Protein AF-A0AAX0LRC2-F1 (afdb_monomer_lite)

Sequence (113 aa):
MFRVFSLFMGLSLPVAALSVQMTAADNAASNKIRFMQEQSGTNHSRMAAYVQADQVFSQWCGRSATITDLKRISKQDGFISLYSVLSEGKAQGMTQTKNLLMKDNPKFCKGDK

Radius of gyration: 23.1 Å; chains: 1; bounding box: 88×24×38 Å

Foldseek 3Di:
DDDDDDPPPDPPDPPPPDDDDQDPVNVQVVVLLVLLCVVQPPPVLSSVLLVLLQVLQCVVLVHGDGSQLSVVLCVDQLSVVSSVCVSVVNDDDSVRSNCSRPPVNPCNNPGDD

Structure (mmCIF, N/CA/C/O backbone):
data_AF-A0AAX0LRC2-F1
#
_entry.id   AF-A0AAX0LRC2-F1
#
loop_
_atom_site.group_PDB
_atom_site.id
_atom_site.type_symbol
_atom_site.label_atom_id
_atom_site.label_alt_id
_atom_site.label_comp_id
_atom_site.label_asym_id
_atom_site.label_entity_id
_atom_site.label_seq_id
_atom_site.pdbx_PDB_ins_code
_atom_site.Cartn_x
_atom_site.Cartn_y
_atom_site.Cartn_z
_atom_site.occupancy
_atom_site.B_iso_or_equiv
_atom_site.auth_seq_id
_atom_site.auth_comp_id
_atom_site.auth_asym_id
_atom_site.auth_atom_id
_atom_site.pdbx_PDB_model_num
ATOM 1 N N . MET A 1 1 ? 69.278 9.383 7.997 1.00 43.34 1 MET A N 1
ATOM 2 C CA . MET A 1 1 ? 68.877 10.578 8.783 1.00 43.34 1 MET A CA 1
ATOM 3 C C . MET A 1 1 ? 68.176 11.509 7.799 1.00 43.34 1 MET A C 1
ATOM 5 O O . MET A 1 1 ? 68.749 11.706 6.746 1.00 43.34 1 MET A O 1
ATOM 9 N N . PHE A 1 2 ? 66.942 11.990 7.938 1.00 37.34 2 PHE A N 1
ATOM 10 C CA . PHE A 1 2 ? 66.128 12.374 9.092 1.00 37.34 2 PHE A CA 1
ATOM 11 C C . PHE A 1 2 ? 64.686 11.850 8.940 1.00 37.34 2 PHE A C 1
ATOM 13 O O . PHE A 1 2 ? 64.141 11.824 7.841 1.00 37.34 2 PHE A O 1
ATOM 20 N N . ARG A 1 3 ? 64.080 11.433 10.057 1.00 44.91 3 ARG A N 1
ATOM 21 C CA . ARG A 1 3 ? 62.659 11.076 10.170 1.00 44.91 3 ARG A CA 1
ATOM 22 C C . ARG A 1 3 ? 61.852 12.347 10.441 1.00 44.91 3 ARG A C 1
ATOM 24 O O . ARG A 1 3 ? 62.184 13.063 11.378 1.00 44.91 3 ARG A O 1
ATOM 31 N N . VAL A 1 4 ? 60.771 12.571 9.698 1.00 52.44 4 VAL A N 1
ATOM 32 C CA . VAL A 1 4 ? 59.722 13.532 10.070 1.00 52.44 4 VAL A CA 1
ATOM 33 C C . VAL A 1 4 ? 58.477 12.719 10.409 1.00 52.44 4 VAL A C 1
ATOM 35 O O . VAL A 1 4 ? 57.777 12.230 9.529 1.00 52.44 4 VAL A O 1
ATOM 38 N N . PHE A 1 5 ? 58.257 12.503 11.704 1.00 53.19 5 PHE A N 1
ATOM 39 C CA . PHE A 1 5 ? 57.001 11.981 12.234 1.00 53.19 5 PHE A CA 1
ATOM 40 C C . PHE A 1 5 ? 56.069 13.177 12.453 1.00 53.19 5 PHE A C 1
ATOM 42 O O . PHE A 1 5 ? 56.211 13.904 13.434 1.00 53.19 5 PHE A O 1
ATOM 49 N N . SER A 1 6 ? 55.135 13.408 11.529 1.00 54.66 6 SER A N 1
ATOM 50 C CA . SER A 1 6 ? 54.040 14.356 11.744 1.00 54.66 6 SER A CA 1
ATOM 51 C C . SER A 1 6 ? 53.013 13.726 12.679 1.00 54.66 6 SER A C 1
ATOM 53 O O . SER A 1 6 ? 52.259 12.831 12.301 1.00 54.66 6 SER A O 1
ATOM 55 N N . LEU A 1 7 ? 53.014 14.196 13.922 1.00 52.44 7 LEU A N 1
ATOM 56 C CA . LEU A 1 7 ? 52.063 13.843 14.967 1.00 52.44 7 LEU A CA 1
ATOM 57 C C . LEU A 1 7 ? 50.740 14.587 14.698 1.00 52.44 7 LEU A C 1
ATOM 59 O O . LEU A 1 7 ? 50.491 15.656 15.247 1.00 52.44 7 LEU A O 1
ATOM 63 N N . PHE A 1 8 ? 49.896 14.052 13.813 1.00 58.47 8 PHE A N 1
ATOM 64 C CA . PHE A 1 8 ? 48.501 14.492 13.702 1.00 58.47 8 PHE A CA 1
ATOM 65 C C . PHE A 1 8 ? 47.699 13.831 14.825 1.00 58.47 8 PHE A C 1
ATOM 67 O O . PHE A 1 8 ? 47.120 12.758 14.668 1.00 58.47 8 PHE A O 1
ATOM 74 N N . MET A 1 9 ? 47.714 14.467 15.994 1.00 60.38 9 MET A N 1
ATOM 75 C CA . MET A 1 9 ? 46.840 14.125 17.109 1.00 60.38 9 MET A CA 1
ATOM 76 C C . MET A 1 9 ? 45.414 14.537 16.718 1.00 60.38 9 MET A C 1
ATOM 78 O O . MET A 1 9 ? 45.046 15.708 16.780 1.00 60.38 9 MET A O 1
ATOM 82 N N . GLY A 1 10 ? 44.649 13.575 16.200 1.00 59.31 10 GLY A N 1
ATOM 83 C CA . GLY A 1 10 ? 43.270 13.778 15.775 1.00 59.31 10 GLY A CA 1
ATOM 84 C C . GLY A 1 10 ? 42.391 14.199 16.950 1.00 59.31 10 GLY A C 1
ATOM 85 O O . GLY A 1 10 ? 42.260 13.465 17.927 1.00 59.31 10 GLY A O 1
ATOM 86 N N . LEU A 1 11 ? 41.765 15.371 16.839 1.00 57.09 11 LEU A N 1
ATOM 87 C CA . LEU A 1 11 ? 40.630 15.754 17.673 1.00 57.09 11 LEU A CA 1
ATOM 88 C C . LEU A 1 11 ? 39.454 14.824 17.346 1.00 57.09 11 LEU A C 1
ATOM 90 O O . LEU A 1 11 ? 38.663 15.093 16.444 1.00 57.09 11 LEU A O 1
ATOM 94 N N . SER A 1 12 ? 39.325 13.716 18.073 1.00 63.34 12 SER A N 1
ATOM 95 C CA . SER A 1 12 ? 38.080 12.952 18.107 1.00 63.34 12 SER A CA 1
ATOM 96 C C . SER A 1 12 ? 37.074 13.722 18.961 1.00 63.34 12 SER A C 1
ATOM 98 O O . SER A 1 12 ? 37.040 13.574 20.184 1.00 63.34 12 SER A O 1
ATOM 100 N N . LEU A 1 13 ? 36.278 14.584 18.325 1.00 66.25 13 LEU A N 1
ATOM 101 C CA . LEU A 1 13 ? 35.080 15.137 18.952 1.00 66.25 13 LEU A CA 1
ATOM 102 C C . LEU A 1 13 ? 34.156 13.968 19.337 1.00 66.25 13 LEU A C 1
ATOM 104 O O . LEU A 1 13 ? 33.901 13.106 18.491 1.00 66.25 13 LEU A O 1
ATOM 108 N N . PRO A 1 14 ? 33.651 13.906 20.581 1.00 64.31 14 PRO A N 1
ATOM 109 C CA . PRO A 1 14 ? 32.659 12.911 20.943 1.00 64.31 14 PRO A CA 1
ATOM 110 C C . PRO A 1 14 ? 31.402 13.186 20.119 1.00 64.31 14 PRO A C 1
ATOM 112 O O . PRO A 1 14 ? 30.728 14.199 20.300 1.00 64.31 14 PRO A O 1
ATOM 115 N N . VAL A 1 15 ? 31.091 12.285 19.188 1.00 67.19 15 VAL A N 1
ATOM 116 C CA . VAL A 1 15 ? 29.781 12.247 18.540 1.00 67.19 15 VAL A CA 1
ATOM 117 C C . VAL A 1 15 ? 28.803 11.829 19.630 1.00 67.19 15 VAL A C 1
ATOM 119 O O . VAL A 1 15 ? 28.663 10.645 19.932 1.00 67.19 15 VAL A O 1
ATOM 122 N N . ALA A 1 16 ? 28.195 12.807 20.299 1.00 65.75 16 A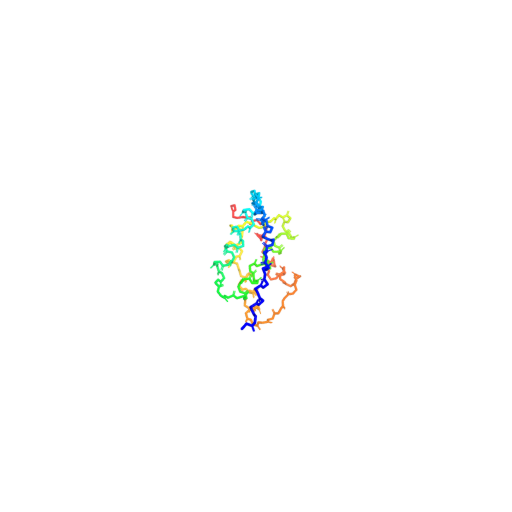LA A N 1
ATOM 123 C CA . ALA A 1 16 ? 27.128 12.547 21.247 1.00 65.75 16 ALA A CA 1
ATOM 124 C C . ALA A 1 16 ? 25.983 11.883 20.473 1.00 65.75 16 ALA A C 1
ATOM 126 O O . ALA A 1 16 ? 25.293 12.525 19.682 1.00 65.75 16 ALA A O 1
ATOM 127 N N . ALA A 1 17 ? 25.827 10.573 20.656 1.00 63.44 17 ALA A N 1
ATOM 128 C CA . ALA A 1 17 ? 24.711 9.827 20.107 1.00 63.44 17 ALA A CA 1
ATOM 129 C C . ALA A 1 17 ? 23.437 10.304 20.813 1.00 63.44 17 ALA A C 1
ATOM 131 O O . ALA A 1 17 ? 23.151 9.915 21.944 1.00 63.44 17 ALA A O 1
ATOM 132 N N . LEU A 1 18 ? 22.692 11.193 20.160 1.00 69.69 18 LEU A N 1
ATOM 133 C CA . LEU A 1 18 ? 21.363 11.584 20.606 1.00 69.69 18 LEU A CA 1
ATOM 134 C C . LEU A 1 18 ? 20.433 10.388 20.390 1.00 69.69 18 LEU A C 1
ATOM 136 O O . LEU A 1 18 ? 20.198 9.971 19.255 1.00 69.69 18 LEU A O 1
ATOM 140 N N . SER A 1 19 ? 19.914 9.816 21.475 1.00 70.25 19 SER A N 1
ATOM 141 C CA . SER A 1 19 ? 18.834 8.842 21.376 1.00 70.25 19 SER A CA 1
ATOM 142 C C . SER A 1 19 ? 17.550 9.583 21.003 1.00 70.25 19 SER A C 1
ATOM 144 O O . SER A 1 19 ? 17.031 10.402 21.759 1.00 70.25 19 SER A O 1
ATOM 146 N N . VAL A 1 20 ? 17.038 9.323 19.802 1.00 69.81 20 VAL A N 1
ATOM 147 C CA . VAL A 1 20 ? 15.725 9.829 19.397 1.00 69.81 20 VAL A CA 1
ATOM 148 C C . VAL A 1 20 ? 14.676 8.994 20.123 1.00 69.81 20 VAL A C 1
ATOM 150 O O . VAL A 1 20 ? 14.541 7.797 19.871 1.00 69.81 20 VAL A O 1
ATOM 153 N N . GLN A 1 21 ? 13.946 9.607 21.054 1.00 77.62 21 GLN A N 1
ATOM 154 C CA . GLN A 1 21 ? 12.788 8.963 21.668 1.00 77.62 21 GLN A CA 1
ATOM 155 C C . GLN A 1 21 ? 11.643 8.953 20.655 1.00 77.62 21 GLN A C 1
ATOM 157 O O . GLN A 1 21 ? 11.162 10.005 20.243 1.00 77.62 21 GLN A O 1
ATOM 162 N N . MET A 1 22 ? 11.217 7.759 20.245 1.00 79.50 22 MET A N 1
ATOM 163 C CA . MET A 1 22 ? 10.064 7.593 19.363 1.00 79.50 22 MET A CA 1
ATOM 164 C C . MET A 1 22 ? 8.775 7.777 20.156 1.00 79.50 22 MET A C 1
ATOM 166 O O . MET A 1 22 ? 8.560 7.113 21.175 1.00 79.50 22 MET A O 1
ATOM 170 N N . THR A 1 23 ? 7.889 8.643 19.672 1.00 88.69 23 THR A N 1
ATOM 171 C CA . THR A 1 23 ? 6.548 8.766 20.242 1.00 88.69 23 THR A CA 1
ATOM 172 C C . THR A 1 23 ? 5.705 7.529 19.904 1.00 88.69 23 THR A C 1
ATOM 174 O O . THR A 1 23 ? 6.024 6.738 19.012 1.00 88.69 23 THR A O 1
ATOM 177 N N . ALA A 1 24 ? 4.572 7.354 20.589 1.00 83.31 24 ALA A N 1
ATOM 178 C CA . ALA A 1 24 ? 3.620 6.295 20.247 1.00 83.31 24 ALA A CA 1
ATOM 179 C C . ALA A 1 24 ? 3.128 6.400 18.786 1.00 83.31 24 ALA A C 1
ATOM 181 O O . ALA A 1 24 ? 2.914 5.378 18.131 1.00 83.31 24 ALA A O 1
ATOM 182 N N . ALA A 1 25 ? 2.994 7.624 18.264 1.00 85.56 25 ALA A N 1
ATOM 183 C CA . ALA A 1 25 ? 2.621 7.870 16.874 1.00 85.56 25 ALA A CA 1
ATOM 184 C C . ALA A 1 25 ? 3.726 7.427 15.901 1.00 85.56 25 ALA A C 1
ATOM 186 O O . ALA A 1 25 ? 3.426 6.763 14.906 1.00 85.56 25 ALA A O 1
ATOM 187 N N . ASP A 1 26 ? 4.993 7.704 16.224 1.00 87.50 26 ASP A N 1
ATOM 188 C CA . ASP A 1 26 ? 6.142 7.285 15.410 1.00 87.50 26 ASP A CA 1
ATOM 189 C C . ASP A 1 26 ? 6.267 5.761 15.364 1.00 87.50 26 ASP A C 1
ATOM 191 O O . ASP A 1 26 ? 6.508 5.180 14.303 1.00 87.50 26 ASP A O 1
ATOM 195 N N . ASN A 1 27 ? 6.032 5.091 16.495 1.00 91.38 27 ASN A N 1
ATOM 196 C CA . ASN A 1 27 ? 5.998 3.630 16.556 1.00 91.38 27 ASN A CA 1
ATOM 197 C C . ASN A 1 27 ? 4.866 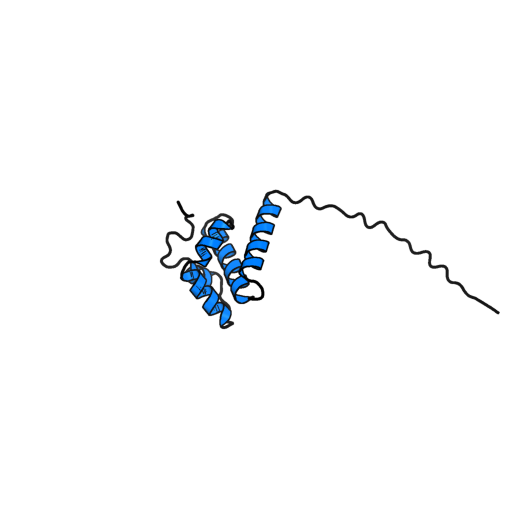3.050 15.699 1.00 91.38 27 ASN A C 1
ATOM 199 O O . ASN A 1 27 ? 5.080 2.087 14.959 1.00 91.38 27 ASN A O 1
ATOM 203 N N . ALA A 1 28 ? 3.666 3.635 15.748 1.00 90.31 28 ALA A N 1
ATOM 204 C CA . ALA A 1 28 ? 2.544 3.189 14.923 1.00 90.31 28 ALA A CA 1
ATOM 205 C C . ALA A 1 28 ? 2.825 3.369 13.420 1.00 90.31 28 ALA A C 1
ATOM 207 O O . ALA A 1 28 ? 2.581 2.450 12.633 1.00 90.31 28 ALA A O 1
ATOM 208 N N . ALA A 1 29 ? 3.385 4.516 13.025 1.00 92.19 29 ALA A N 1
ATOM 209 C CA . ALA A 1 29 ? 3.790 4.780 11.646 1.00 92.19 29 ALA A CA 1
ATOM 210 C C . ALA A 1 29 ? 4.886 3.810 11.179 1.00 92.19 29 ALA A C 1
ATOM 212 O O . ALA A 1 29 ? 4.779 3.230 10.098 1.00 92.19 29 ALA A O 1
ATOM 213 N N . SER A 1 30 ? 5.890 3.561 12.020 1.00 93.88 30 SER A N 1
ATOM 214 C CA . SER A 1 30 ? 7.001 2.652 11.713 1.00 93.88 30 SER A CA 1
ATOM 215 C C . SER A 1 30 ? 6.530 1.209 11.550 1.00 93.88 30 SER A C 1
ATOM 217 O O . SER A 1 30 ? 6.894 0.542 10.582 1.00 93.88 30 SER A O 1
ATOM 219 N N . ASN A 1 31 ? 5.642 0.739 12.430 1.00 96.31 31 ASN A N 1
ATOM 220 C CA . ASN A 1 31 ? 5.020 -0.581 12.306 1.00 96.31 31 ASN A CA 1
ATOM 221 C C . ASN A 1 31 ? 4.191 -0.707 11.023 1.00 96.31 31 ASN A C 1
ATOM 223 O O . ASN A 1 31 ? 4.202 -1.758 10.381 1.00 96.31 31 ASN A O 1
ATOM 227 N N . LYS A 1 32 ? 3.491 0.361 10.629 1.00 96.38 32 LYS A N 1
ATOM 228 C CA . LYS A 1 32 ? 2.732 0.406 9.378 1.00 96.38 32 LYS A CA 1
ATOM 229 C C . LYS A 1 32 ? 3.653 0.311 8.157 1.00 96.38 32 LYS A C 1
ATOM 231 O O . LYS A 1 32 ? 3.379 -0.491 7.269 1.00 96.38 32 LYS A O 1
ATOM 236 N N . ILE A 1 33 ? 4.760 1.056 8.142 1.00 96.69 33 ILE A N 1
ATOM 237 C CA . ILE A 1 33 ? 5.777 0.982 7.079 1.00 96.69 33 ILE A CA 1
ATOM 238 C C . ILE A 1 33 ? 6.380 -0.423 7.011 1.00 96.69 33 ILE A C 1
ATOM 240 O O . ILE A 1 33 ? 6.446 -1.004 5.928 1.00 96.69 33 ILE A O 1
ATOM 244 N N . ARG A 1 34 ? 6.754 -1.006 8.157 1.00 97.94 34 ARG A N 1
ATOM 245 C CA . ARG A 1 34 ? 7.301 -2.367 8.210 1.00 97.94 34 ARG A CA 1
ATOM 246 C C . ARG A 1 34 ? 6.310 -3.390 7.661 1.00 97.94 34 ARG A C 1
ATOM 248 O O . ARG A 1 34 ? 6.686 -4.220 6.844 1.00 97.94 34 ARG A O 1
ATOM 255 N N . PHE A 1 35 ? 5.034 -3.277 8.026 1.00 98.25 35 PHE A N 1
ATOM 256 C CA . PHE A 1 35 ? 3.977 -4.106 7.451 1.00 98.25 35 PHE A CA 1
ATOM 257 C C . PHE A 1 35 ? 3.909 -3.971 5.920 1.00 98.25 35 PHE A C 1
ATOM 259 O O . PHE A 1 35 ? 3.878 -4.984 5.224 1.00 98.25 35 PHE A O 1
ATOM 266 N N . MET A 1 36 ? 3.921 -2.748 5.376 1.00 98.38 36 MET A N 1
ATOM 267 C CA . MET A 1 36 ? 3.911 -2.542 3.920 1.00 98.38 36 MET A CA 1
ATOM 268 C C . MET A 1 36 ? 5.134 -3.182 3.248 1.00 98.38 36 MET A C 1
ATOM 270 O O . MET A 1 36 ? 4.992 -3.799 2.193 1.00 98.38 36 MET A O 1
ATOM 274 N N . GLN A 1 37 ? 6.317 -3.072 3.863 1.00 98.12 37 GLN A N 1
ATOM 275 C CA . GLN A 1 37 ? 7.553 -3.698 3.384 1.00 98.12 37 GLN A CA 1
ATOM 276 C C . GLN A 1 37 ? 7.447 -5.226 3.393 1.00 98.12 37 GLN A C 1
ATOM 278 O O . GLN A 1 37 ? 7.691 -5.855 2.367 1.00 98.12 37 GLN A O 1
ATOM 283 N N . GLU A 1 38 ? 7.009 -5.820 4.503 1.00 98.19 38 GLU A N 1
ATOM 284 C CA . GLU A 1 38 ? 6.835 -7.271 4.652 1.00 98.19 38 GLU A CA 1
ATOM 285 C C . GLU A 1 38 ? 5.834 -7.843 3.639 1.00 98.19 38 GLU A C 1
ATOM 287 O O . GLU A 1 38 ? 6.098 -8.872 3.024 1.00 98.19 38 GLU A O 1
ATOM 292 N N . GLN A 1 39 ? 4.699 -7.168 3.417 1.00 97.88 39 GLN A N 1
ATOM 293 C CA . GLN A 1 39 ? 3.701 -7.616 2.435 1.00 97.88 39 GLN A CA 1
ATOM 294 C C . GLN A 1 39 ? 4.156 -7.447 0.982 1.00 97.88 39 GLN A C 1
ATOM 296 O O . GLN A 1 39 ? 3.619 -8.105 0.086 1.00 97.88 39 GLN A O 1
ATOM 301 N N . SER A 1 40 ? 5.103 -6.543 0.739 1.00 97.62 40 SER A N 1
ATOM 302 C CA . SER A 1 40 ? 5.597 -6.240 -0.604 1.00 97.62 40 SER A CA 1
ATOM 303 C C . SER A 1 40 ? 6.829 -7.057 -0.977 1.00 97.62 40 SER A C 1
ATOM 305 O O . SER A 1 40 ? 7.016 -7.361 -2.155 1.00 97.62 40 SER A O 1
ATOM 307 N N . GLY A 1 41 ? 7.665 -7.427 -0.005 1.00 97.25 41 GLY A N 1
ATOM 308 C CA . GLY A 1 41 ? 8.965 -8.037 -0.267 1.00 97.25 41 GLY A CA 1
ATOM 309 C C . GLY A 1 41 ? 9.790 -7.159 -1.214 1.00 97.25 41 GLY A C 1
ATOM 310 O O . GLY A 1 41 ? 9.960 -5.965 -0.981 1.00 97.25 41 GLY A O 1
ATOM 311 N N . THR A 1 42 ? 10.254 -7.741 -2.319 1.00 97.12 42 THR A N 1
ATOM 312 C CA . THR A 1 42 ? 10.990 -7.036 -3.386 1.00 97.12 42 THR A CA 1
ATOM 313 C C . THR A 1 42 ? 10.086 -6.457 -4.481 1.00 97.12 42 THR A C 1
ATOM 315 O O . THR A 1 42 ? 10.572 -5.861 -5.441 1.00 97.12 42 THR A O 1
ATOM 318 N N . ASN A 1 43 ? 8.762 -6.610 -4.373 1.00 97.94 43 ASN A N 1
ATOM 319 C CA . ASN A 1 43 ? 7.825 -6.100 -5.366 1.00 97.94 43 ASN A CA 1
ATOM 320 C C . ASN A 1 43 ? 7.525 -4.613 -5.120 1.00 97.94 43 ASN A C 1
ATOM 322 O O . ASN A 1 43 ? 6.652 -4.242 -4.329 1.00 97.94 43 ASN A O 1
ATOM 326 N N . HIS A 1 44 ? 8.240 -3.751 -5.841 1.00 96.56 44 HIS A N 1
ATOM 327 C CA . HIS A 1 44 ? 8.099 -2.301 -5.722 1.00 96.56 44 HIS A CA 1
ATOM 328 C C . HIS A 1 44 ? 6.727 -1.778 -6.174 1.00 96.56 44 HIS A C 1
ATOM 330 O O . HIS A 1 44 ? 6.229 -0.820 -5.585 1.00 96.56 44 HIS A O 1
ATOM 336 N N . SER A 1 45 ? 6.072 -2.420 -7.146 1.00 97.94 45 SER A N 1
ATOM 337 C CA . SER A 1 45 ? 4.716 -2.041 -7.573 1.00 97.94 45 SER A CA 1
ATOM 338 C C . SER A 1 45 ? 3.679 -2.333 -6.488 1.00 97.94 45 SER A C 1
ATOM 340 O O . SER A 1 45 ? 2.755 -1.546 -6.282 1.00 97.94 45 SER A O 1
ATOM 342 N N . ARG A 1 46 ? 3.857 -3.420 -5.727 1.00 98.06 46 ARG A N 1
ATOM 343 C CA . ARG A 1 46 ? 3.027 -3.733 -4.555 1.00 98.06 46 ARG A CA 1
ATOM 344 C C . ARG A 1 46 ? 3.263 -2.743 -3.417 1.00 98.06 46 ARG A C 1
ATOM 346 O O . ARG A 1 46 ? 2.291 -2.263 -2.836 1.00 98.06 46 ARG A O 1
ATOM 353 N N . MET A 1 47 ? 4.519 -2.381 -3.157 1.00 98.31 47 MET A N 1
ATOM 354 C CA . MET A 1 47 ? 4.849 -1.323 -2.195 1.00 98.31 47 MET A CA 1
ATOM 355 C C . MET A 1 47 ? 4.185 0.000 -2.591 1.00 98.31 47 MET A C 1
ATOM 357 O O . MET A 1 47 ? 3.520 0.632 -1.772 1.00 98.31 47 MET A O 1
ATOM 361 N N . ALA A 1 48 ? 4.298 0.392 -3.860 1.00 97.69 48 ALA A N 1
ATOM 362 C CA . ALA A 1 48 ? 3.667 1.600 -4.375 1.00 97.69 48 ALA A CA 1
ATOM 363 C C . ALA A 1 48 ? 2.137 1.559 -4.227 1.00 97.69 48 ALA A C 1
ATOM 365 O O . ALA A 1 48 ? 1.550 2.555 -3.810 1.00 97.69 48 ALA A O 1
ATOM 366 N N . ALA A 1 49 ? 1.495 0.414 -4.484 1.00 98.19 49 ALA A N 1
ATOM 367 C CA . ALA A 1 49 ? 0.057 0.249 -4.272 1.00 98.19 49 ALA A CA 1
ATOM 368 C C . ALA A 1 49 ? -0.335 0.449 -2.796 1.00 98.19 49 ALA A C 1
ATOM 370 O O . ALA A 1 49 ? -1.306 1.150 -2.515 1.00 98.19 49 ALA A O 1
ATOM 371 N N . TYR A 1 50 ? 0.434 -0.097 -1.845 1.00 98.38 50 TYR A N 1
ATOM 372 C CA . TYR A 1 50 ? 0.211 0.126 -0.410 1.00 98.38 50 TYR A CA 1
ATOM 373 C C . TYR A 1 50 ? 0.387 1.587 0.003 1.00 98.38 50 TYR A C 1
ATOM 375 O O . TYR A 1 50 ? -0.464 2.121 0.714 1.00 98.38 50 TYR A O 1
ATOM 383 N N . VAL A 1 51 ? 1.456 2.239 -0.457 1.00 97.81 51 VAL A N 1
ATOM 384 C CA . VAL A 1 51 ? 1.721 3.656 -0.167 1.00 97.81 51 VAL A CA 1
ATOM 385 C C . VAL A 1 51 ? 0.600 4.534 -0.717 1.00 97.81 51 VAL A C 1
ATOM 387 O O . VAL A 1 51 ? 0.062 5.378 -0.004 1.00 97.81 51 VAL A O 1
ATOM 390 N N . GLN A 1 52 ? 0.199 4.308 -1.966 1.00 98.00 52 GLN A N 1
ATOM 391 C CA . GLN A 1 52 ? -0.878 5.066 -2.591 1.00 98.00 52 GLN A CA 1
ATOM 392 C C . GLN A 1 52 ? -2.232 4.807 -1.917 1.00 98.00 52 GLN A C 1
ATOM 394 O O . GLN A 1 52 ? -3.006 5.743 -1.720 1.00 98.00 52 GLN A O 1
ATOM 399 N N . ALA A 1 53 ? -2.509 3.571 -1.497 1.00 97.38 53 ALA A N 1
ATOM 400 C CA . ALA A 1 53 ? -3.708 3.257 -0.728 1.00 97.38 53 ALA A CA 1
ATOM 401 C C . ALA A 1 53 ? -3.732 3.965 0.634 1.00 97.38 53 ALA A C 1
ATOM 403 O O . ALA A 1 53 ? -4.767 4.514 1.007 1.00 97.38 53 ALA A O 1
ATOM 404 N N . ASP A 1 54 ? -2.605 4.013 1.348 1.00 97.38 54 ASP A N 1
ATOM 405 C CA . ASP A 1 54 ? -2.475 4.736 2.620 1.00 97.38 54 ASP A CA 1
ATOM 406 C C . ASP A 1 54 ? -2.667 6.251 2.460 1.00 97.38 54 ASP A C 1
ATOM 408 O O . ASP A 1 54 ? -3.346 6.890 3.271 1.00 97.38 54 ASP A O 1
ATOM 412 N N . GLN A 1 55 ? -2.121 6.823 1.386 1.00 96.88 55 GLN A N 1
ATOM 413 C CA . GLN A 1 55 ? -2.289 8.237 1.049 1.00 96.88 55 GLN A CA 1
ATOM 414 C C . GLN A 1 55 ? -3.743 8.565 0.703 1.00 96.88 55 GLN A C 1
ATOM 416 O O . GLN A 1 55 ? -4.302 9.506 1.268 1.00 96.88 55 GLN A O 1
ATOM 421 N N . VAL A 1 56 ? -4.383 7.770 -0.166 1.00 97.19 56 VAL A N 1
ATOM 422 C CA . VAL A 1 56 ? -5.805 7.950 -0.498 1.00 97.19 56 VAL A CA 1
ATOM 423 C C . VAL A 1 56 ? -6.663 7.813 0.758 1.00 97.19 56 VAL A C 1
ATOM 425 O O . VAL A 1 56 ? -7.555 8.622 1.006 1.00 97.19 56 VAL A O 1
ATOM 428 N N . PHE A 1 57 ? -6.381 6.824 1.596 1.00 96.94 57 PHE A N 1
ATOM 429 C CA . PHE A 1 57 ? -7.110 6.653 2.841 1.00 96.94 57 PHE A CA 1
ATOM 430 C C . PHE A 1 57 ? -6.981 7.873 3.753 1.00 96.94 57 PHE A C 1
ATOM 432 O O . PHE A 1 57 ? -7.986 8.426 4.194 1.00 96.94 57 PHE A O 1
ATOM 439 N N . SER A 1 58 ? -5.757 8.341 3.980 1.00 95.44 58 SER A N 1
ATOM 440 C CA . SER A 1 58 ? -5.503 9.489 4.850 1.00 95.44 58 SER A CA 1
ATOM 441 C C . SER A 1 58 ? -6.174 10.760 4.332 1.00 95.44 58 SER A C 1
ATOM 443 O O . SER A 1 58 ? -6.820 11.476 5.098 1.00 95.44 58 SER A O 1
ATOM 445 N N . GLN A 1 59 ? -6.085 11.005 3.025 1.00 95.75 59 GLN A N 1
ATOM 446 C CA . GLN A 1 59 ? -6.616 12.209 2.395 1.00 95.75 59 GLN A CA 1
ATOM 447 C C . GLN A 1 59 ? -8.150 12.225 2.316 1.00 95.75 59 GLN A C 1
ATOM 449 O O . GLN A 1 59 ? -8.751 13.274 2.533 1.00 95.75 59 GLN A O 1
ATOM 454 N N . TRP A 1 60 ? -8.799 11.092 2.024 1.00 94.69 60 TRP A N 1
ATOM 455 C CA . TRP A 1 60 ? -10.256 11.057 1.818 1.00 94.69 60 TRP A CA 1
ATOM 456 C C . TRP A 1 60 ? -11.059 10.545 3.014 1.00 94.69 60 TRP A C 1
ATOM 458 O O . TRP A 1 60 ? -12.249 10.839 3.102 1.00 94.69 60 TRP A O 1
ATOM 468 N N . CYS A 1 61 ? -10.441 9.818 3.946 1.00 94.06 61 CYS A N 1
ATOM 469 C CA . CYS A 1 61 ? -11.104 9.351 5.165 1.00 94.06 61 CYS A CA 1
ATOM 470 C C . CYS A 1 61 ? -10.796 10.227 6.391 1.00 94.06 61 CYS A C 1
ATOM 472 O O . CYS A 1 61 ? -11.361 9.984 7.457 1.00 94.06 61 CYS A O 1
ATOM 474 N N . GLY A 1 62 ? -9.910 11.225 6.263 1.00 94.25 62 GLY A N 1
ATOM 475 C CA . GLY A 1 62 ? -9.607 12.204 7.315 1.00 94.25 62 GLY A CA 1
ATOM 476 C C . GLY A 1 62 ? -8.851 11.639 8.522 1.00 94.25 62 GLY A C 1
ATOM 477 O O . GLY A 1 62 ? -8.812 12.271 9.574 1.00 94.25 62 GLY A O 1
ATOM 478 N N . ARG A 1 63 ? -8.271 10.439 8.399 1.00 93.56 63 ARG A N 1
ATOM 479 C CA . ARG A 1 63 ? -7.482 9.775 9.446 1.00 93.56 63 ARG A CA 1
ATOM 480 C C . ARG A 1 63 ? -6.416 8.877 8.829 1.00 93.56 63 ARG A C 1
ATOM 482 O O . ARG A 1 63 ? -6.647 8.303 7.770 1.00 93.56 63 ARG A O 1
ATOM 489 N N . SER A 1 64 ? -5.297 8.687 9.526 1.00 92.50 64 SER A N 1
ATOM 490 C CA . SER A 1 64 ? -4.260 7.732 9.106 1.00 92.50 64 SER A CA 1
ATOM 491 C C . SER A 1 64 ? -4.833 6.313 9.017 1.00 92.50 64 SER A C 1
ATOM 493 O O . SER A 1 64 ? -5.602 5.893 9.893 1.00 92.50 64 SER A O 1
ATOM 495 N N . ALA A 1 65 ? -4.477 5.571 7.965 1.00 95.19 65 ALA A N 1
ATOM 496 C CA . ALA A 1 65 ? -4.865 4.170 7.855 1.00 95.19 65 ALA A CA 1
ATOM 497 C C . ALA A 1 65 ? -4.130 3.344 8.915 1.00 95.19 65 ALA A C 1
ATOM 499 O O . ALA A 1 65 ? -2.931 3.517 9.147 1.00 95.19 65 ALA A O 1
ATOM 500 N N . THR A 1 66 ? -4.842 2.419 9.547 1.00 95.94 66 THR A N 1
ATOM 501 C CA . THR A 1 66 ? -4.225 1.407 10.410 1.00 95.94 66 THR A CA 1
ATOM 502 C C . THR A 1 66 ? -3.706 0.234 9.575 1.00 95.94 66 THR A C 1
ATOM 504 O O . THR A 1 66 ? -4.092 0.052 8.420 1.00 95.94 66 THR A O 1
ATOM 507 N N . ILE A 1 67 ? -2.881 -0.633 10.170 1.00 97.06 67 ILE A N 1
ATOM 508 C C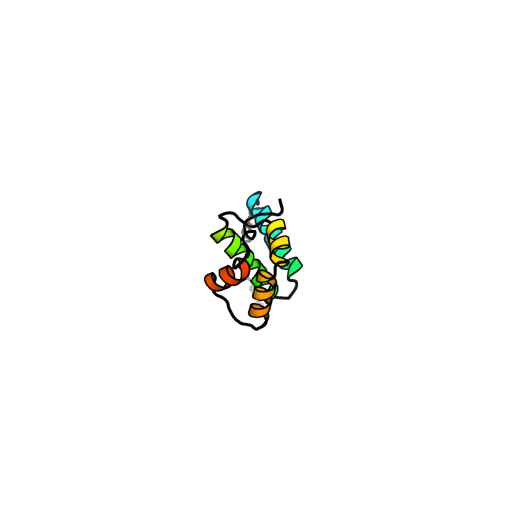A . ILE A 1 67 ? -2.491 -1.904 9.533 1.00 97.06 67 ILE A CA 1
ATOM 509 C C . ILE A 1 67 ? -3.732 -2.738 9.176 1.00 97.06 67 ILE A C 1
ATOM 511 O O . ILE A 1 67 ? -3.773 -3.357 8.117 1.00 97.06 67 ILE A O 1
ATOM 515 N N . THR A 1 68 ? -4.760 -2.736 10.028 1.00 95.94 68 THR A N 1
ATOM 516 C CA . THR A 1 68 ? -6.025 -3.436 9.765 1.00 95.94 68 THR A CA 1
ATOM 517 C C . THR A 1 68 ? -6.745 -2.859 8.548 1.00 95.94 68 THR A C 1
ATOM 519 O O . THR A 1 68 ? -7.179 -3.623 7.687 1.00 95.94 68 THR A O 1
ATOM 522 N N . ASP A 1 69 ? -6.808 -1.527 8.423 1.00 96.06 69 ASP A N 1
ATOM 523 C CA . ASP A 1 69 ? -7.380 -0.876 7.239 1.00 96.06 69 ASP A CA 1
ATOM 524 C C . ASP A 1 69 ? -6.634 -1.305 5.968 1.00 96.06 69 ASP A C 1
ATOM 526 O O . ASP A 1 69 ? -7.271 -1.709 4.998 1.00 96.06 69 ASP A O 1
ATOM 530 N N . LEU A 1 70 ? -5.298 -1.299 5.983 1.00 97.00 70 LEU A N 1
ATOM 531 C CA . LEU A 1 70 ? -4.489 -1.684 4.822 1.00 97.00 70 LEU A CA 1
ATOM 532 C C . LEU A 1 70 ? -4.614 -3.170 4.470 1.00 97.00 70 LEU A C 1
ATOM 534 O O . LEU A 1 70 ? -4.722 -3.497 3.291 1.00 97.00 70 LEU A O 1
ATOM 538 N N . LYS A 1 71 ? -4.655 -4.067 5.465 1.00 96.81 71 LYS A N 1
ATOM 539 C CA . LYS A 1 71 ? -4.910 -5.507 5.255 1.00 96.81 71 LYS A CA 1
ATOM 540 C C . LYS A 1 71 ? -6.263 -5.761 4.596 1.00 96.81 71 LYS A C 1
ATOM 542 O O . LYS A 1 71 ? -6.392 -6.684 3.794 1.00 96.81 71 LYS A O 1
ATOM 547 N N . ARG A 1 72 ? -7.279 -4.981 4.969 1.00 95.38 72 ARG A N 1
ATOM 548 C CA . ARG A 1 72 ? -8.624 -5.059 4.393 1.00 95.38 72 ARG A CA 1
ATOM 549 C C . ARG A 1 72 ? -8.644 -4.487 2.979 1.00 95.38 72 ARG A C 1
ATOM 551 O O . ARG A 1 72 ? -9.113 -5.161 2.068 1.00 95.38 72 ARG A O 1
ATOM 558 N N . ILE A 1 73 ? -8.098 -3.286 2.783 1.00 95.75 73 ILE A N 1
ATOM 559 C CA . ILE A 1 73 ? -8.031 -2.617 1.475 1.00 95.75 73 ILE A CA 1
ATOM 560 C C . ILE A 1 73 ? -7.260 -3.473 0.468 1.00 95.75 73 ILE A C 1
ATOM 562 O O . ILE A 1 73 ? -7.711 -3.617 -0.662 1.00 95.75 73 ILE A O 1
ATOM 566 N N . SER A 1 74 ? -6.163 -4.122 0.873 1.00 96.31 74 SER A N 1
ATOM 567 C CA . SER A 1 74 ? -5.356 -4.938 -0.043 1.00 96.31 74 SER A CA 1
ATOM 568 C C . SER A 1 74 ? -6.049 -6.186 -0.587 1.00 96.31 74 SER A C 1
ATOM 570 O O . SER A 1 74 ? -5.531 -6.819 -1.501 1.00 96.31 74 SER A O 1
ATOM 572 N N . LYS A 1 75 ? -7.201 -6.561 -0.022 1.00 95.19 75 LYS A N 1
ATOM 573 C CA . LYS A 1 75 ? -8.034 -7.675 -0.496 1.00 95.19 75 LYS A CA 1
ATOM 574 C C . LYS A 1 75 ? -9.164 -7.221 -1.425 1.00 95.19 75 LYS A C 1
ATOM 576 O O . LYS A 1 75 ? -9.921 -8.061 -1.890 1.00 95.19 75 LYS A O 1
ATOM 581 N N . GLN A 1 76 ? -9.320 -5.915 -1.642 1.00 94.75 76 GLN A N 1
ATOM 582 C CA . GLN A 1 76 ? -10.396 -5.350 -2.454 1.00 94.75 76 GLN A CA 1
ATOM 583 C C . GLN A 1 76 ? -9.962 -5.213 -3.914 1.00 94.75 76 GLN A C 1
ATOM 585 O O . GLN A 1 76 ? -8.801 -4.909 -4.201 1.00 94.75 76 GLN A O 1
ATOM 590 N N . ASP A 1 77 ? -10.918 -5.348 -4.832 1.00 95.12 77 ASP A N 1
ATOM 591 C CA . ASP A 1 77 ? -10.680 -5.299 -6.281 1.00 95.12 77 ASP A CA 1
ATOM 592 C C . ASP A 1 77 ? -9.994 -4.009 -6.733 1.00 95.12 77 ASP A C 1
ATOM 594 O O . ASP A 1 77 ? -9.144 -4.029 -7.623 1.00 95.12 77 ASP A O 1
ATOM 598 N N . GLY A 1 78 ? -10.301 -2.887 -6.078 1.00 96.12 78 GLY A N 1
ATOM 599 C CA . GLY A 1 78 ? -9.660 -1.606 -6.357 1.00 96.12 78 GLY A CA 1
ATOM 600 C C . GLY A 1 78 ? -8.152 -1.620 -6.103 1.00 96.12 78 GLY A C 1
ATOM 601 O O . GLY A 1 78 ? -7.381 -1.075 -6.893 1.00 96.12 78 GLY A O 1
ATOM 602 N N . PHE A 1 79 ? -7.706 -2.293 -5.037 1.00 97.12 79 PHE A N 1
ATOM 603 C CA . PHE A 1 79 ? -6.280 -2.444 -4.748 1.00 97.12 79 PHE A CA 1
ATOM 604 C C . PHE A 1 79 ? -5.607 -3.399 -5.731 1.00 97.12 79 PHE A C 1
ATOM 606 O O . PHE A 1 79 ? -4.513 -3.109 -6.212 1.00 97.12 79 PHE A O 1
ATOM 613 N N . ILE A 1 80 ? -6.264 -4.516 -6.057 1.00 97.44 80 ILE A N 1
ATOM 614 C CA . ILE A 1 80 ? -5.766 -5.483 -7.046 1.00 97.44 80 ILE A CA 1
ATOM 615 C C . ILE A 1 80 ? -5.590 -4.793 -8.407 1.00 97.44 80 ILE A C 1
ATOM 617 O O . ILE A 1 80 ? -4.544 -4.931 -9.042 1.00 97.44 80 ILE A O 1
ATOM 621 N N . SER A 1 81 ? -6.568 -3.978 -8.806 1.00 97.31 81 SER A N 1
ATOM 622 C CA . SER A 1 81 ? -6.533 -3.187 -10.039 1.00 97.31 81 SER A CA 1
ATOM 623 C C . SER A 1 81 ? -5.404 -2.156 -10.023 1.00 97.31 81 SER A C 1
ATOM 625 O O . SER A 1 81 ? -4.635 -2.072 -10.980 1.00 97.31 81 SER A O 1
ATOM 627 N N . LEU A 1 82 ? -5.250 -1.412 -8.922 1.00 97.69 82 LEU A N 1
ATOM 628 C CA . LEU A 1 82 ? -4.146 -0.464 -8.751 1.00 97.69 82 LEU A CA 1
ATOM 629 C C . LEU A 1 82 ? -2.784 -1.159 -8.873 1.00 97.69 82 LEU A C 1
ATOM 631 O O . LEU A 1 82 ? -1.917 -0.696 -9.612 1.00 97.69 82 LEU A O 1
ATOM 635 N N . TYR A 1 83 ? -2.604 -2.284 -8.183 1.00 98.00 83 TYR A N 1
ATOM 636 C CA . TYR A 1 83 ? -1.379 -3.073 -8.256 1.00 98.00 83 TYR A CA 1
ATOM 637 C C . TYR A 1 83 ? -1.097 -3.568 -9.682 1.00 98.00 83 TYR A C 1
ATOM 639 O O . TYR A 1 83 ? 0.049 -3.485 -10.123 1.00 98.00 83 TYR A O 1
ATOM 647 N N . SER A 1 84 ? -2.113 -4.039 -10.414 1.00 98.12 84 SER A N 1
ATOM 648 C CA . SER A 1 84 ? -1.957 -4.482 -11.807 1.00 98.12 84 SER A CA 1
ATOM 649 C C . SER A 1 84 ? -1.437 -3.353 -12.695 1.00 98.12 84 SER A C 1
ATOM 651 O O . SER A 1 84 ? -0.417 -3.510 -13.361 1.00 98.12 84 SER A O 1
ATOM 653 N N . VAL A 1 85 ? -2.070 -2.178 -12.627 1.00 97.62 85 VAL A N 1
ATOM 654 C CA . VAL A 1 85 ? -1.667 -0.996 -13.404 1.00 97.62 85 VAL A CA 1
ATOM 655 C C . VAL A 1 85 ? -0.229 -0.575 -13.076 1.00 97.62 85 VAL A C 1
ATOM 657 O O . VAL A 1 85 ? 0.570 -0.331 -13.980 1.00 97.62 85 VAL A O 1
ATOM 660 N N . LEU A 1 86 ? 0.139 -0.545 -11.792 1.00 97.62 86 LEU A N 1
ATOM 661 C CA . LEU A 1 86 ? 1.500 -0.197 -11.367 1.00 97.62 86 LEU A CA 1
ATOM 662 C C . LEU A 1 86 ? 2.536 -1.268 -11.746 1.00 97.62 86 LEU A C 1
ATOM 664 O O . LEU A 1 86 ? 3.704 -0.946 -11.961 1.00 97.62 86 LEU A O 1
ATOM 668 N N . SER A 1 87 ? 2.139 -2.537 -11.824 1.00 97.88 87 SER A N 1
ATOM 669 C CA . SER A 1 87 ? 3.015 -3.636 -12.264 1.00 97.88 87 SER A CA 1
ATOM 670 C C . SER A 1 87 ? 3.315 -3.572 -13.760 1.00 97.88 87 SER A C 1
ATOM 672 O O . SER A 1 87 ? 4.378 -4.006 -14.190 1.00 97.88 87 SER A O 1
ATOM 674 N N . GLU A 1 88 ? 2.428 -2.958 -14.543 1.00 97.75 88 GLU A N 1
ATOM 675 C CA . GLU A 1 88 ? 2.655 -2.641 -15.958 1.00 97.75 88 GLU A CA 1
ATOM 676 C C . GLU A 1 88 ? 3.536 -1.391 -16.161 1.00 97.75 88 GLU A C 1
ATOM 678 O O . GLU A 1 88 ? 3.727 -0.942 -17.289 1.00 97.75 88 GLU A O 1
ATOM 683 N N . GLY A 1 89 ? 4.048 -0.784 -15.083 1.00 94.69 89 GLY A N 1
ATOM 684 C CA . GLY A 1 89 ? 4.854 0.438 -15.147 1.00 94.69 89 GLY A CA 1
ATOM 685 C C . GLY A 1 89 ? 4.043 1.703 -15.447 1.00 94.69 89 GLY A C 1
ATOM 686 O O . GLY A 1 89 ? 4.620 2.760 -15.709 1.00 94.69 89 GLY A O 1
ATOM 687 N N . LYS A 1 90 ? 2.707 1.634 -15.399 1.00 94.62 90 LYS A N 1
ATOM 688 C CA . LYS A 1 90 ? 1.839 2.793 -15.623 1.00 94.62 90 LYS A CA 1
ATOM 689 C C . LYS A 1 90 ? 1.711 3.593 -14.334 1.00 94.62 90 LYS A C 1
ATOM 691 O O . LYS A 1 90 ? 0.996 3.203 -13.412 1.00 94.62 90 LYS A O 1
ATOM 696 N N . ALA A 1 91 ? 2.374 4.744 -14.284 1.00 90.25 91 ALA A N 1
ATOM 697 C CA . ALA A 1 91 ? 2.187 5.692 -13.193 1.00 90.25 91 ALA A CA 1
ATOM 698 C C . ALA A 1 91 ? 0.715 6.140 -13.109 1.00 90.25 91 ALA A C 1
ATOM 700 O O . ALA A 1 91 ? 0.053 6.330 -14.130 1.00 90.25 91 ALA A O 1
ATOM 701 N N . GLN A 1 92 ? 0.209 6.302 -11.886 1.00 91.19 92 GLN A N 1
ATOM 702 C CA . GLN A 1 92 ? -1.140 6.797 -11.608 1.00 91.19 92 GLN A CA 1
ATOM 703 C C . GLN A 1 92 ? -1.053 8.057 -10.753 1.00 91.19 92 GLN A C 1
ATOM 705 O O . GLN A 1 92 ? -0.299 8.104 -9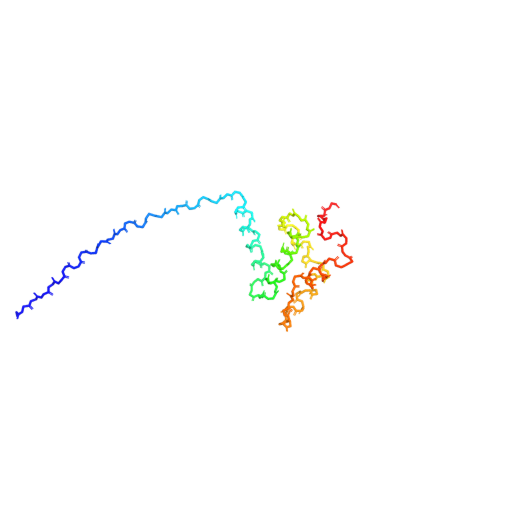.779 1.00 91.19 92 GLN A O 1
ATOM 710 N N . GLY A 1 93 ? -1.827 9.078 -11.119 1.00 94.56 93 GLY A N 1
ATOM 711 C CA . GLY A 1 93 ? -2.022 10.251 -10.270 1.00 94.56 93 GLY A CA 1
ATOM 712 C C . GLY A 1 93 ? -3.031 9.970 -9.153 1.00 94.56 93 GLY A C 1
ATOM 713 O O . GLY A 1 93 ? -3.918 9.133 -9.309 1.00 94.56 93 GLY A O 1
ATOM 714 N N . MET A 1 94 ? -2.972 10.730 -8.056 1.00 94.38 94 MET A N 1
ATOM 715 C CA . MET A 1 94 ? -3.809 10.491 -6.867 1.00 94.38 94 MET A CA 1
ATOM 716 C C . MET A 1 94 ? -5.318 10.467 -7.146 1.00 94.38 94 MET A C 1
ATOM 718 O O . MET A 1 94 ? -6.039 9.678 -6.541 1.00 94.38 94 MET A O 1
ATOM 722 N N . THR A 1 95 ? -5.815 11.270 -8.091 1.00 94.56 95 THR A N 1
ATOM 723 C CA . THR A 1 95 ? -7.229 11.233 -8.502 1.00 94.56 95 THR A CA 1
ATOM 724 C C . THR A 1 95 ? -7.603 9.904 -9.164 1.00 94.56 95 THR A C 1
ATOM 726 O O . THR A 1 95 ? -8.674 9.361 -8.895 1.00 94.56 95 THR A O 1
ATOM 729 N N . GLN A 1 96 ? -6.727 9.358 -10.011 1.00 95.88 96 GLN A N 1
ATOM 730 C CA . GLN A 1 96 ? -6.952 8.074 -10.679 1.00 95.88 96 GLN A CA 1
ATOM 731 C C . GLN A 1 96 ? -6.864 6.926 -9.672 1.00 95.88 96 GLN A C 1
ATOM 733 O O . GLN A 1 96 ? -7.761 6.087 -9.622 1.00 95.88 96 GLN A O 1
ATOM 738 N N . THR A 1 97 ? -5.855 6.954 -8.800 1.00 97.00 97 THR A N 1
ATOM 739 C CA . THR A 1 97 ? -5.705 6.015 -7.684 1.00 97.00 97 THR A CA 1
ATOM 740 C C . THR A 1 97 ? -6.941 6.014 -6.788 1.00 97.00 97 THR A C 1
ATOM 742 O O . THR A 1 97 ? -7.491 4.955 -6.490 1.00 97.00 97 THR A O 1
ATOM 745 N N . LYS A 1 98 ? -7.434 7.195 -6.395 1.00 96.06 98 LYS A N 1
ATOM 746 C CA . LYS A 1 98 ? -8.662 7.331 -5.606 1.00 96.06 98 LYS A CA 1
ATOM 747 C C . LYS A 1 98 ? -9.848 6.689 -6.320 1.00 96.06 98 LYS A C 1
ATOM 749 O O . LYS A 1 98 ? -10.599 5.950 -5.693 1.00 96.06 98 LYS A O 1
ATOM 754 N N . ASN A 1 99 ? -10.010 6.937 -7.618 1.00 96.19 99 ASN A N 1
ATOM 755 C CA . ASN A 1 99 ? -11.086 6.318 -8.384 1.00 96.19 99 ASN A CA 1
ATOM 756 C C . ASN A 1 99 ? -10.954 4.790 -8.402 1.00 96.19 99 ASN A C 1
ATOM 758 O O . ASN A 1 99 ? -11.944 4.119 -8.151 1.00 96.19 99 ASN A O 1
ATOM 762 N N . LEU A 1 100 ? -9.760 4.232 -8.605 1.00 96.06 100 LEU A N 1
ATOM 763 C CA . LEU A 1 100 ? -9.560 2.778 -8.555 1.00 96.06 100 LEU A CA 1
ATOM 764 C C . LEU A 1 100 ? -9.922 2.189 -7.185 1.00 96.06 100 LEU A C 1
ATOM 766 O O . LEU A 1 100 ? -10.571 1.153 -7.115 1.00 96.06 100 LEU A O 1
ATOM 770 N N . LEU A 1 101 ? -9.533 2.853 -6.098 1.00 96.00 101 LEU A N 1
ATOM 771 C CA . LEU A 1 101 ? -9.714 2.335 -4.740 1.00 96.00 101 LEU A CA 1
ATOM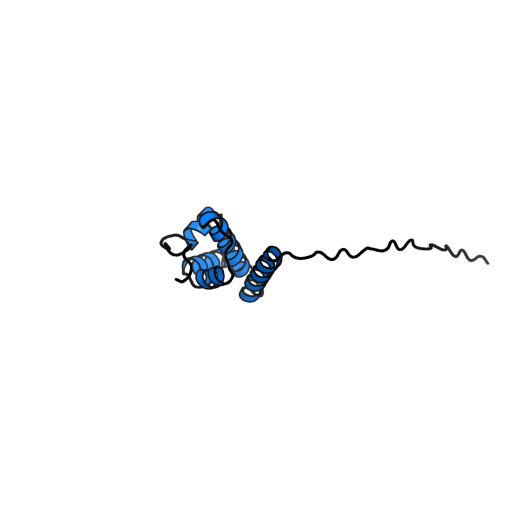 772 C C . LEU A 1 101 ? -11.129 2.533 -4.176 1.00 96.00 101 LEU A C 1
ATOM 774 O O . LEU A 1 101 ? -11.607 1.709 -3.391 1.00 96.00 101 LEU A O 1
ATOM 778 N N . MET A 1 102 ? -11.780 3.642 -4.531 1.00 94.62 102 MET A N 1
ATOM 779 C CA . MET A 1 102 ? -13.020 4.092 -3.892 1.00 94.62 102 MET A CA 1
ATOM 780 C C . MET A 1 102 ? -14.256 3.991 -4.783 1.00 94.62 102 MET A C 1
ATOM 782 O O . MET A 1 102 ? -15.368 4.039 -4.250 1.00 94.62 102 MET A O 1
ATOM 786 N N . LYS A 1 103 ? -14.103 3.896 -6.111 1.00 90.69 103 LYS A N 1
ATOM 787 C CA . LYS A 1 103 ? -15.255 3.782 -7.012 1.00 90.69 103 LYS A CA 1
ATOM 788 C C . LYS A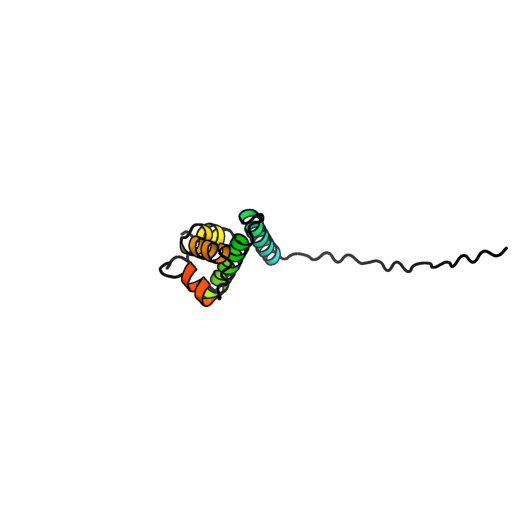 1 103 ? -16.043 2.527 -6.642 1.00 90.69 103 LYS A C 1
ATOM 790 O O . LYS A 1 103 ? -15.470 1.457 -6.480 1.00 90.69 103 LYS A O 1
ATOM 795 N N . ASP A 1 104 ? -17.345 2.706 -6.441 1.00 85.75 104 ASP A N 1
ATOM 796 C CA . ASP A 1 104 ? -18.281 1.647 -6.051 1.00 85.75 104 ASP A CA 1
ATOM 797 C C . ASP A 1 104 ? -17.923 0.934 -4.725 1.00 85.75 104 ASP A C 1
ATOM 799 O O . ASP A 1 104 ? -18.460 -0.124 -4.404 1.00 85.75 104 ASP A O 1
ATOM 803 N N . ASN A 1 105 ? -17.071 1.552 -3.893 1.00 86.31 105 ASN A N 1
ATOM 804 C CA . ASN A 1 105 ? -16.638 1.026 -2.600 1.00 86.31 105 ASN A CA 1
ATOM 805 C C . ASN A 1 105 ? -17.034 1.966 -1.444 1.00 86.31 105 ASN A C 1
ATOM 807 O O . ASN A 1 105 ? -16.192 2.656 -0.855 1.00 86.31 105 ASN A O 1
ATOM 811 N N . PRO A 1 106 ? -18.318 1.981 -1.040 1.00 84.06 106 PRO A N 1
ATOM 812 C CA . PRO A 1 106 ? -18.808 2.844 0.041 1.00 84.06 106 PRO A CA 1
ATOM 813 C C . PRO A 1 106 ? -18.233 2.478 1.419 1.00 84.06 106 PRO A C 1
ATOM 815 O O . PRO A 1 106 ? -18.431 3.200 2.402 1.00 84.06 106 PRO A O 1
ATOM 818 N N . LYS A 1 107 ? -17.541 1.337 1.514 1.00 86.06 107 LYS A N 1
ATOM 819 C CA . LYS A 1 107 ? -16.888 0.845 2.726 1.00 86.06 107 LYS A CA 1
ATOM 820 C C . LYS A 1 107 ? -15.392 1.151 2.745 1.00 86.06 107 LYS A C 1
ATOM 822 O O . LYS A 1 107 ? -14.720 0.738 3.683 1.00 86.06 107 LYS A O 1
ATOM 827 N N . PHE A 1 108 ? -14.849 1.902 1.784 1.00 91.56 108 PHE A N 1
ATOM 828 C CA . PHE A 1 108 ? -13.416 2.199 1.761 1.00 91.56 108 PHE A CA 1
ATOM 829 C C . PHE A 1 108 ? -12.936 2.828 3.081 1.00 91.56 108 PHE A C 1
ATOM 831 O O . PHE A 1 108 ? -12.010 2.311 3.696 1.00 91.56 108 PHE A O 1
ATOM 838 N N . CYS A 1 109 ? -13.645 3.841 3.592 1.00 92.00 109 CYS A N 1
ATOM 839 C CA . CYS A 1 109 ? -13.330 4.491 4.873 1.00 92.00 109 CYS A CA 1
ATOM 840 C C . CYS A 1 109 ? -13.928 3.801 6.112 1.00 92.00 109 CYS A C 1
ATOM 842 O O . CYS A 1 109 ? -13.584 4.147 7.247 1.00 92.00 109 CYS A O 1
ATOM 844 N N . LYS A 1 110 ? -14.846 2.847 5.916 1.00 84.88 110 LYS A N 1
ATOM 845 C CA . LYS A 1 110 ? -15.501 2.122 7.007 1.00 84.88 110 LYS A CA 1
ATOM 846 C C . LYS A 1 110 ? -14.641 0.897 7.320 1.00 84.88 110 LYS A C 1
ATOM 848 O O . LYS A 1 110 ? -14.429 0.056 6.452 1.00 84.88 110 LYS A O 1
ATOM 853 N N . GLY A 1 111 ? -14.099 0.832 8.535 1.00 72.00 111 GLY A N 1
ATOM 854 C CA . GLY A 1 111 ? -13.448 -0.390 9.012 1.00 72.00 111 GLY A CA 1
ATOM 855 C C . GLY A 1 111 ? -14.432 -1.564 9.018 1.00 72.00 111 GLY A C 1
ATOM 856 O O . GLY A 1 111 ? -15.637 -1.360 8.850 1.00 72.00 111 GLY A O 1
ATOM 857 N N . ASP A 1 112 ? -13.923 -2.775 9.226 1.00 60.72 112 ASP A N 1
ATOM 858 C CA . ASP A 1 112 ? -14.772 -3.939 9.480 1.00 60.72 112 ASP A CA 1
ATOM 859 C C . ASP A 1 112 ? -15.490 -3.707 10.822 1.00 60.72 112 ASP A C 1
ATOM 861 O O . ASP A 1 112 ? -14.887 -3.819 11.889 1.00 60.72 112 ASP A O 1
ATOM 865 N N . LYS A 1 113 ? -16.744 -3.257 10.759 1.00 51.03 113 LYS A N 1
ATOM 866 C CA . LYS A 1 113 ? -17.709 -3.363 11.854 1.00 51.03 113 LYS A CA 1
ATOM 867 C C . LYS A 1 113 ? -18.617 -4.537 11.548 1.00 51.03 113 LYS A C 1
ATOM 869 O O . LYS A 1 113 ? -19.082 -4.593 10.385 1.00 51.03 113 LYS A O 1
#

pLDDT: mean 87.34, std 15.39, range [37.34, 98.38]

Secondary structure (DSSP, 8-state):
--------------------PPPHHHHHHHHHHHHHHHHHTT-HHHHHHHHHHHHHHHHHHSSPPPHHHHHHHTTSHHHHHHHHHHHTT----HHHHHHHHHTT-TTSSS---